Protein AF-A0A961NEN8-F1 (afdb_monomer_lite)

Radius of gyration: 14.0 Å; chains: 1; bounding box: 34×33×30 Å

Secondary structure (DSSP, 8-state):
-PPPPPGGG-TTSPPPPTT----HHHHHHHHHHHHHHH-GGG--HHHHHHHHTS-HHHHTTT-SSHHHHHHHHHHHHHHHHHHHHHTT-

Sequence (89 aa):
PRPPLLHRDDPAREPLGGNVKVTREDWLAVALDALVSDGVEQVKVLALAERLDVSRSSFYWYFKSRQDLLDALLRHWQTTNTAAIIAQS

Structure (mmCIF, N/CA/C/O backbone):
data_AF-A0A961NEN8-F1
#
_entry.id   AF-A0A961NEN8-F1
#
loop_
_atom_site.group_PDB
_atom_site.id
_atom_site.type_symbol
_atom_site.label_atom_id
_atom_site.label_alt_id
_atom_site.label_comp_id
_atom_site.label_asym_id
_atom_site.label_entity_id
_atom_site.label_seq_id
_atom_site.pdbx_PDB_ins_code
_atom_site.Cartn_x
_atom_site.Cartn_y
_atom_site.Cartn_z
_atom_site.occupancy
_atom_site.B_iso_or_equiv
_atom_site.auth_seq_id
_atom_site.auth_comp_id
_atom_site.auth_asym_id
_atom_site.auth_atom_id
_atom_site.pdbx_PDB_model_num
ATOM 1 N N . PRO A 1 1 ? -14.624 -8.972 -1.944 1.00 60.31 1 PRO A N 1
ATOM 2 C CA . PRO A 1 1 ? -14.012 -7.727 -2.477 1.00 60.31 1 PRO A CA 1
ATOM 3 C C . PRO A 1 1 ? -13.438 -7.955 -3.882 1.00 60.31 1 PRO A C 1
ATOM 5 O O . PRO A 1 1 ? -12.794 -8.972 -4.122 1.00 60.31 1 PRO A O 1
ATOM 8 N N . ARG A 1 2 ? -13.738 -7.059 -4.831 1.00 65.56 2 ARG A N 1
ATOM 9 C CA . ARG A 1 2 ? -13.094 -7.063 -6.153 1.00 65.56 2 ARG A CA 1
ATOM 10 C C . ARG A 1 2 ? -11.684 -6.482 -5.970 1.00 65.56 2 ARG A C 1
ATOM 12 O O . ARG A 1 2 ? -11.604 -5.418 -5.362 1.00 65.56 2 ARG A O 1
ATOM 19 N N . PRO A 1 3 ? -10.615 -7.121 -6.481 1.00 72.00 3 PRO A N 1
ATOM 20 C CA . PRO A 1 3 ? -9.278 -6.542 -6.407 1.00 72.00 3 PRO A CA 1
ATOM 21 C C . PRO A 1 3 ? -9.267 -5.147 -7.054 1.00 72.00 3 PRO A C 1
ATOM 23 O O . PRO A 1 3 ? -10.006 -4.921 -8.020 1.00 72.00 3 PRO A O 1
ATOM 26 N N . PRO A 1 4 ? -8.479 -4.200 -6.520 1.00 81.94 4 PRO A N 1
ATOM 27 C CA . PRO A 1 4 ? -8.430 -2.846 -7.055 1.00 81.94 4 PRO A CA 1
ATOM 28 C C . PRO A 1 4 ? -7.942 -2.855 -8.506 1.00 81.94 4 PRO A C 1
ATOM 30 O O . PRO A 1 4 ? -7.074 -3.650 -8.869 1.00 81.94 4 PRO A O 1
ATOM 33 N N . LEU A 1 5 ? -8.498 -1.960 -9.327 1.00 84.56 5 LEU A N 1
ATOM 34 C CA . LEU A 1 5 ? -8.018 -1.746 -10.689 1.00 84.56 5 LEU A CA 1
ATOM 35 C C . LEU A 1 5 ? -6.627 -1.104 -10.618 1.00 84.56 5 LEU A C 1
ATOM 37 O O . LEU A 1 5 ? -6.486 -0.002 -10.083 1.00 84.56 5 LEU A O 1
ATOM 41 N N . LEU A 1 6 ? -5.615 -1.810 -11.118 1.00 89.50 6 LEU A N 1
ATOM 42 C CA . LEU A 1 6 ? -4.239 -1.319 -11.139 1.00 89.50 6 LEU A CA 1
ATOM 43 C C . LEU A 1 6 ? -4.060 -0.289 -12.257 1.00 89.50 6 LEU A C 1
ATOM 45 O O . LEU A 1 6 ? -4.727 -0.366 -13.286 1.00 89.50 6 LEU A O 1
ATOM 49 N N . HIS A 1 7 ? -3.104 0.629 -12.108 1.00 91.81 7 HIS A N 1
ATOM 50 C CA . HIS A 1 7 ? -2.766 1.622 -13.134 1.00 91.81 7 HIS A CA 1
ATOM 51 C C . HIS A 1 7 ? -2.490 0.998 -14.503 1.00 91.81 7 HIS A C 1
ATOM 53 O O . HIS A 1 7 ? -2.929 1.534 -15.513 1.00 91.81 7 HIS A O 1
ATOM 59 N N . ARG A 1 8 ? -1.772 -0.130 -14.537 1.00 85.44 8 ARG A N 1
ATOM 60 C CA . ARG A 1 8 ? -1.441 -0.832 -15.787 1.00 85.44 8 ARG A CA 1
ATOM 61 C C . ARG A 1 8 ? -2.655 -1.450 -16.492 1.00 85.44 8 ARG A C 1
ATOM 63 O O . ARG A 1 8 ? -2.567 -1.733 -17.681 1.00 85.44 8 ARG A O 1
ATOM 70 N N . ASP A 1 9 ? -3.745 -1.665 -15.758 1.00 87.19 9 ASP A N 1
ATOM 71 C CA . ASP A 1 9 ? -4.968 -2.308 -16.246 1.00 87.19 9 ASP A CA 1
ATOM 72 C C . ASP A 1 9 ? -6.087 -1.281 -16.523 1.00 87.19 9 ASP A C 1
ATOM 74 O O . ASP A 1 9 ? -7.158 -1.645 -17.011 1.00 87.19 9 ASP A O 1
ATOM 78 N N . ASP A 1 10 ? -5.859 0.001 -16.216 1.00 88.12 10 ASP A N 1
ATOM 79 C CA . ASP A 1 10 ? -6.829 1.084 -16.377 1.00 88.12 10 ASP A CA 1
ATOM 80 C C . ASP A 1 10 ? -6.622 1.820 -17.718 1.00 88.12 10 ASP A C 1
ATOM 82 O O . ASP A 1 10 ? -5.642 2.554 -17.872 1.00 88.12 10 ASP A O 1
ATOM 86 N N . PRO A 1 11 ? -7.549 1.691 -18.689 1.00 84.44 11 PRO A N 1
ATOM 87 C CA . PRO A 1 11 ? -7.418 2.322 -20.001 1.00 84.44 11 PRO A CA 1
ATOM 88 C C . PRO A 1 11 ? -7.545 3.853 -19.963 1.00 84.44 11 PRO A C 1
ATOM 90 O O . PRO A 1 11 ? -7.254 4.504 -20.965 1.00 84.44 11 PRO A O 1
ATOM 93 N N . ALA A 1 12 ? -7.999 4.436 -18.847 1.00 87.88 12 ALA A N 1
ATOM 94 C CA . ALA A 1 12 ? -8.097 5.883 -18.669 1.00 87.88 12 ALA A CA 1
ATOM 95 C C . ALA A 1 12 ? -6.807 6.514 -18.113 1.00 87.88 12 ALA A C 1
ATOM 97 O O . ALA A 1 12 ? -6.702 7.741 -18.064 1.00 87.88 12 ALA A O 1
ATOM 98 N N . ARG A 1 13 ? -5.834 5.707 -17.668 1.00 86.62 1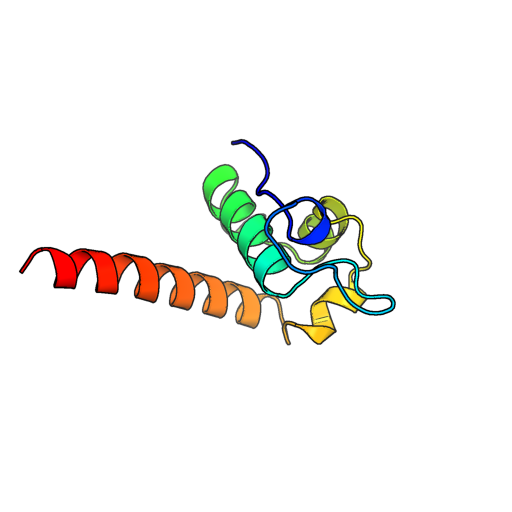3 ARG A N 1
ATOM 99 C CA . ARG A 1 13 ? -4.554 6.177 -17.118 1.00 86.62 13 ARG A CA 1
ATOM 100 C C . ARG A 1 13 ? -3.495 6.248 -18.218 1.00 86.62 13 ARG A C 1
ATOM 102 O O . ARG A 1 13 ? -3.512 5.476 -19.174 1.00 86.62 13 ARG A O 1
ATOM 109 N N . GLU A 1 14 ? -2.537 7.161 -18.061 1.00 86.56 14 GLU A N 1
ATOM 110 C CA . GLU A 1 14 ? -1.368 7.196 -18.942 1.00 86.56 14 GLU A CA 1
ATOM 111 C C . GLU A 1 14 ? -0.545 5.901 -18.808 1.00 86.56 14 GLU A C 1
ATOM 113 O O . GLU A 1 14 ? -0.372 5.402 -17.687 1.00 86.56 14 GLU A O 1
ATOM 118 N N . PRO A 1 15 ? -0.007 5.360 -19.920 1.00 85.31 15 PRO A N 1
ATOM 119 C CA . PRO A 1 15 ? 0.856 4.189 -19.874 1.00 85.31 15 PRO A CA 1
ATOM 120 C C . PRO A 1 15 ? 2.063 4.417 -18.965 1.00 85.31 15 PRO A C 1
ATOM 122 O O . PRO A 1 15 ? 2.707 5.467 -19.004 1.00 85.31 15 PRO A O 1
ATOM 125 N N . LEU A 1 16 ? 2.412 3.401 -18.176 1.00 87.44 16 LEU A N 1
ATOM 126 C CA . LEU A 1 16 ? 3.618 3.445 -17.357 1.00 87.44 16 LEU A CA 1
ATOM 127 C C . LEU A 1 16 ? 4.859 3.507 -18.259 1.00 87.44 16 LEU A C 1
ATOM 129 O O . LEU A 1 16 ? 4.999 2.739 -19.211 1.00 87.44 16 LEU A O 1
ATOM 133 N N . GLY A 1 17 ? 5.770 4.431 -17.957 1.00 84.75 17 GLY A N 1
ATOM 134 C CA . GLY A 1 17 ? 7.019 4.586 -18.698 1.00 84.75 17 GLY A CA 1
ATOM 135 C C . GLY A 1 17 ? 8.085 3.556 -18.305 1.00 84.75 17 GLY A C 1
ATOM 136 O O . GLY A 1 17 ? 8.241 3.203 -17.134 1.00 84.75 17 GLY A O 1
ATOM 137 N N . GLY A 1 18 ? 8.891 3.127 -19.280 1.00 84.12 18 GLY A N 1
ATOM 138 C CA . GLY A 1 18 ? 10.068 2.282 -19.049 1.00 84.12 18 GLY A CA 1
ATOM 139 C C . GLY A 1 18 ? 9.735 0.897 -18.478 1.00 84.12 18 GLY A C 1
ATOM 140 O O . GLY A 1 18 ? 8.797 0.244 -18.915 1.00 84.12 18 GLY A O 1
ATOM 141 N N . ASN A 1 19 ? 10.526 0.433 -17.503 1.00 83.75 19 ASN A N 1
ATOM 142 C CA . ASN A 1 19 ? 10.357 -0.876 -16.848 1.00 83.75 19 ASN A CA 1
ATOM 143 C C . ASN A 1 19 ? 9.450 -0.827 -15.597 1.00 83.75 19 ASN A C 1
ATOM 145 O O . ASN A 1 19 ? 9.485 -1.739 -14.766 1.00 83.75 19 ASN A O 1
ATOM 149 N N . VAL A 1 20 ? 8.673 0.245 -15.413 1.00 87.19 20 VAL A N 1
ATOM 150 C CA . VAL A 1 20 ? 7.778 0.403 -14.258 1.00 87.19 20 VAL A CA 1
ATOM 151 C C . VAL A 1 20 ? 6.511 -0.423 -14.480 1.00 87.19 20 VAL A C 1
ATOM 153 O O . VAL A 1 20 ? 5.798 -0.223 -15.456 1.00 87.19 20 VAL A O 1
ATOM 156 N N . LYS A 1 21 ? 6.226 -1.360 -13.568 1.00 89.88 21 LYS A N 1
ATOM 157 C CA . LYS A 1 21 ? 5.060 -2.260 -13.661 1.00 89.88 21 LYS A CA 1
ATOM 158 C C . LYS A 1 21 ? 3.873 -1.856 -12.786 1.00 89.88 21 LYS A C 1
ATOM 160 O O . LYS A 1 21 ? 2.770 -2.325 -13.041 1.00 89.88 21 LYS A O 1
ATOM 165 N N . VAL A 1 22 ? 4.114 -1.070 -11.739 1.00 94.56 22 VAL A N 1
ATOM 166 C CA . VAL A 1 22 ? 3.123 -0.640 -10.740 1.00 94.56 22 VAL A CA 1
ATOM 167 C C . VAL A 1 22 ? 3.486 0.750 -10.229 1.00 94.56 22 VAL A C 1
ATOM 169 O O . VAL A 1 22 ? 4.644 1.156 -10.328 1.00 94.56 22 VAL A O 1
ATOM 172 N N . THR A 1 23 ? 2.527 1.474 -9.667 1.00 95.31 23 THR A N 1
ATOM 173 C CA . THR A 1 23 ? 2.738 2.794 -9.055 1.00 95.31 23 THR A CA 1
ATOM 174 C C . THR A 1 23 ? 2.676 2.740 -7.532 1.00 95.31 23 THR A C 1
ATOM 176 O O . THR A 1 23 ? 2.356 1.716 -6.925 1.00 95.31 23 THR A O 1
ATOM 179 N N . ARG A 1 24 ? 2.959 3.875 -6.883 1.00 95.44 24 ARG A N 1
ATOM 180 C CA . ARG A 1 24 ? 2.767 4.028 -5.437 1.00 95.44 24 ARG A CA 1
ATOM 181 C C . ARG A 1 24 ? 1.297 3.851 -5.043 1.00 95.44 24 ARG A C 1
ATOM 183 O O . ARG A 1 24 ? 1.004 3.299 -3.985 1.00 95.44 24 ARG A O 1
ATOM 190 N N . GLU A 1 25 ? 0.389 4.321 -5.887 1.00 94.31 25 GLU A N 1
ATOM 191 C CA . GLU A 1 25 ? -1.056 4.233 -5.711 1.00 94.31 25 GLU A CA 1
ATOM 192 C C . GLU A 1 25 ? -1.541 2.784 -5.812 1.00 94.31 25 GLU A C 1
ATOM 194 O O . GLU A 1 25 ? -2.387 2.390 -5.014 1.00 94.31 25 GLU A O 1
ATOM 199 N N . ASP A 1 26 ? -0.961 1.967 -6.698 1.00 96.12 26 ASP A N 1
ATOM 200 C CA . ASP A 1 26 ? -1.268 0.530 -6.780 1.00 96.12 26 ASP A CA 1
ATOM 201 C C . ASP A 1 26 ? -0.933 -0.191 -5.467 1.00 96.12 26 ASP A C 1
ATOM 203 O O . ASP A 1 26 ? -1.742 -0.955 -4.935 1.00 96.12 26 ASP A O 1
ATOM 207 N N . TRP A 1 27 ? 0.238 0.105 -4.893 1.00 97.12 27 TRP A N 1
ATOM 208 C CA . TRP A 1 27 ? 0.627 -0.411 -3.579 1.00 97.12 27 TRP A CA 1
ATOM 209 C C . TRP A 1 27 ? -0.344 0.019 -2.475 1.00 97.12 27 TRP A C 1
ATOM 211 O O . TRP A 1 27 ? -0.695 -0.804 -1.629 1.00 97.12 27 TRP A O 1
ATOM 221 N N . LEU A 1 28 ? -0.806 1.275 -2.482 1.00 95.81 28 LEU A N 1
ATOM 222 C CA . LEU A 1 28 ? -1.806 1.754 -1.521 1.00 95.81 28 LEU A CA 1
ATOM 223 C C . LEU A 1 28 ? -3.157 1.070 -1.709 1.00 95.81 28 LEU A C 1
ATOM 225 O O . LEU A 1 28 ? -3.771 0.676 -0.721 1.00 95.81 28 LEU A O 1
ATOM 229 N N . ALA A 1 29 ? -3.610 0.904 -2.949 1.00 94.19 29 ALA A N 1
ATOM 230 C CA . ALA A 1 29 ? -4.902 0.310 -3.251 1.00 94.19 29 ALA A CA 1
ATOM 231 C C . ALA A 1 29 ? -4.963 -1.157 -2.805 1.00 94.19 29 ALA A C 1
ATOM 233 O O . ALA A 1 29 ? -5.915 -1.562 -2.138 1.00 94.19 29 ALA A O 1
ATOM 234 N N . VAL A 1 30 ? -3.925 -1.948 -3.102 1.00 95.56 30 VAL A N 1
ATOM 235 C CA . VAL A 1 30 ? -3.854 -3.356 -2.676 1.00 95.56 30 VAL A CA 1
ATOM 236 C C . VAL A 1 30 ? -3.684 -3.470 -1.159 1.00 95.56 30 VAL A C 1
ATOM 238 O O . VAL A 1 30 ? -4.276 -4.354 -0.541 1.00 95.56 30 VAL A O 1
ATOM 241 N N . ALA A 1 31 ? -2.927 -2.564 -0.533 1.00 95.75 31 ALA A N 1
ATOM 242 C CA . ALA A 1 31 ? -2.785 -2.529 0.921 1.00 95.75 31 ALA A CA 1
ATOM 243 C 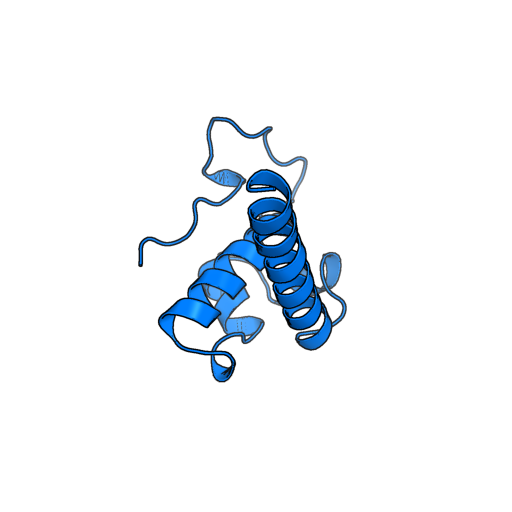C . ALA A 1 31 ? -4.097 -2.163 1.633 1.00 95.75 31 ALA A C 1
ATOM 245 O O . ALA A 1 31 ? -4.413 -2.756 2.663 1.00 95.75 31 ALA A O 1
ATOM 246 N N . LEU A 1 32 ? -4.870 -1.227 1.075 1.00 93.81 32 LEU A N 1
ATOM 247 C CA . LEU A 1 32 ? -6.190 -0.857 1.580 1.00 93.81 32 LEU A CA 1
ATOM 248 C C . LEU A 1 32 ? -7.179 -2.017 1.443 1.00 93.81 32 LEU A C 1
ATOM 250 O O . LEU A 1 32 ? -7.895 -2.322 2.392 1.00 93.81 32 LEU A O 1
ATOM 254 N N . ASP A 1 33 ? -7.188 -2.693 0.293 1.00 93.31 33 ASP A N 1
ATOM 255 C CA . ASP A 1 33 ? -8.036 -3.865 0.075 1.00 93.31 33 ASP A CA 1
ATOM 256 C C . ASP A 1 33 ? -7.698 -5.007 1.049 1.00 93.31 33 ASP A C 1
ATOM 258 O O . ASP A 1 33 ? -8.603 -5.579 1.657 1.00 93.31 33 ASP A O 1
ATOM 262 N N . ALA A 1 34 ? -6.407 -5.287 1.274 1.00 93.94 34 ALA A N 1
ATOM 263 C CA . ALA A 1 34 ? -5.962 -6.254 2.281 1.00 93.94 34 ALA A CA 1
ATOM 264 C C . ALA A 1 34 ? -6.386 -5.846 3.702 1.00 93.94 34 ALA A C 1
ATOM 266 O O . ALA A 1 34 ? -6.871 -6.674 4.469 1.00 93.94 34 ALA A O 1
ATOM 267 N N . LEU A 1 35 ? -6.240 -4.562 4.050 1.00 92.50 35 LEU A N 1
ATOM 268 C CA . LEU A 1 35 ? -6.625 -4.040 5.361 1.00 92.50 35 LEU A CA 1
ATOM 269 C C . LEU A 1 35 ? -8.127 -4.211 5.627 1.00 92.50 35 LEU A C 1
ATOM 271 O O . LEU A 1 35 ? -8.501 -4.636 6.717 1.00 92.50 35 LEU A O 1
ATOM 275 N N . VAL A 1 36 ? -8.974 -3.881 4.647 1.00 90.88 36 VAL A N 1
ATOM 276 C CA . VAL A 1 36 ? -10.438 -3.973 4.773 1.00 90.88 36 VAL A CA 1
ATOM 277 C C . VAL A 1 36 ? -10.913 -5.425 4.788 1.00 90.88 36 VAL A C 1
ATOM 279 O O . VAL A 1 36 ? -11.865 -5.743 5.496 1.00 90.88 36 VAL A O 1
ATOM 282 N N . SER A 1 37 ? -10.265 -6.298 4.017 1.00 90.75 37 SER A N 1
ATOM 283 C CA . SER A 1 37 ? -10.700 -7.690 3.861 1.00 90.75 37 SER A CA 1
ATOM 284 C C . SER A 1 37 ? -10.222 -8.584 5.000 1.00 90.75 37 SER A C 1
ATOM 286 O O . SER A 1 37 ? -11.003 -9.378 5.517 1.00 90.75 37 SER A O 1
ATOM 288 N N . ASP A 1 38 ? -8.960 -8.434 5.409 1.00 90.56 38 ASP A N 1
ATOM 289 C CA . ASP A 1 38 ? -8.278 -9.417 6.255 1.00 90.56 38 ASP A CA 1
ATOM 290 C C . ASP A 1 38 ? -7.592 -8.803 7.492 1.00 90.56 38 ASP A C 1
ATOM 292 O O . ASP A 1 38 ? -7.024 -9.518 8.322 1.00 90.56 38 ASP A O 1
ATOM 296 N N . GLY A 1 39 ? -7.643 -7.476 7.642 1.00 89.94 39 GLY A N 1
ATOM 297 C CA . GLY A 1 39 ? -7.069 -6.749 8.772 1.00 89.94 39 GLY A CA 1
ATOM 298 C C . GLY A 1 39 ? -5.581 -6.398 8.629 1.00 89.94 39 GLY A C 1
ATOM 299 O O . GLY A 1 39 ? -4.871 -6.815 7.712 1.00 89.94 39 GLY A O 1
ATOM 300 N N . VAL A 1 40 ? -5.082 -5.593 9.575 1.00 90.62 40 VAL A N 1
ATOM 301 C CA . VAL A 1 40 ? -3.745 -4.964 9.512 1.00 90.62 40 VAL A CA 1
ATOM 302 C C . VAL A 1 40 ? -2.589 -5.965 9.458 1.00 90.62 40 VAL A C 1
ATOM 304 O O . VAL A 1 40 ? -1.562 -5.702 8.822 1.00 90.62 40 VAL A O 1
ATOM 307 N N . GLU A 1 41 ? -2.758 -7.135 10.074 1.00 90.50 41 GLU A N 1
ATOM 308 C CA . GLU A 1 41 ? -1.741 -8.186 10.103 1.00 90.50 41 GLU A CA 1
ATOM 309 C C . GLU A 1 41 ? -1.437 -8.751 8.716 1.00 90.50 41 GLU A C 1
ATOM 311 O O . GLU A 1 41 ? -0.324 -9.221 8.488 1.00 90.50 41 GLU A O 1
ATOM 316 N N . GLN A 1 42 ? -2.365 -8.631 7.763 1.00 89.75 42 GLN A N 1
ATOM 317 C CA . GLN A 1 42 ? -2.177 -9.110 6.394 1.00 89.75 42 GLN A CA 1
ATOM 318 C C . GLN A 1 42 ? -1.594 -8.064 5.443 1.00 89.75 42 GLN A C 1
ATOM 320 O O . GLN A 1 42 ? -1.239 -8.386 4.309 1.00 89.75 42 GLN A O 1
ATOM 325 N N . VAL A 1 43 ? -1.361 -6.838 5.919 1.00 94.25 43 VAL A N 1
ATOM 326 C CA . VAL A 1 43 ? -0.635 -5.798 5.176 1.00 94.25 43 VAL A CA 1
ATOM 327 C C . VAL A 1 43 ? 0.874 -6.080 5.241 1.00 94.25 43 VAL A C 1
ATOM 329 O O . VAL A 1 43 ? 1.654 -5.347 5.854 1.00 94.25 43 VAL A O 1
ATOM 332 N N . LYS A 1 44 ? 1.297 -7.205 4.654 1.00 96.38 44 LYS A N 1
ATOM 333 C CA . LYS A 1 44 ? 2.690 -7.668 4.590 1.00 96.38 44 LYS A CA 1
ATOM 334 C C . LYS A 1 44 ? 3.275 -7.364 3.218 1.00 96.38 44 LYS A C 1
ATOM 336 O O . LYS A 1 44 ? 2.694 -7.731 2.205 1.00 96.38 44 LYS A O 1
ATOM 341 N N . VAL A 1 45 ? 4.476 -6.784 3.185 1.00 97.50 45 VAL A N 1
ATOM 342 C CA . VAL A 1 45 ? 5.129 -6.364 1.929 1.00 97.50 45 VAL A CA 1
ATOM 343 C C . VAL A 1 45 ? 5.223 -7.502 0.908 1.00 97.50 45 VAL A C 1
ATOM 345 O O . VAL A 1 45 ? 4.936 -7.281 -0.260 1.00 97.50 45 VAL A O 1
ATOM 348 N N . LEU A 1 46 ? 5.594 -8.716 1.335 1.00 96.88 46 LEU A N 1
ATOM 349 C CA . LEU A 1 46 ? 5.716 -9.860 0.424 1.00 96.88 46 LEU A CA 1
ATOM 350 C C . LEU A 1 46 ? 4.365 -10.263 -0.185 1.00 96.88 46 LEU A C 1
ATOM 352 O O . LEU A 1 46 ? 4.274 -10.385 -1.398 1.00 96.88 46 LEU A O 1
ATOM 356 N N . ALA A 1 47 ? 3.320 -10.379 0.636 1.00 95.56 47 ALA A N 1
ATOM 357 C CA . ALA A 1 47 ? 1.982 -10.734 0.165 1.00 95.56 47 ALA A CA 1
ATOM 358 C C . ALA A 1 47 ? 1.429 -9.687 -0.817 1.00 95.56 47 ALA A C 1
ATOM 360 O O . ALA A 1 47 ? 0.838 -10.025 -1.837 1.00 95.56 47 ALA A O 1
ATOM 361 N N . LEU A 1 48 ? 1.661 -8.400 -0.546 1.00 96.50 48 LEU A N 1
ATOM 362 C CA . LEU A 1 48 ? 1.275 -7.322 -1.457 1.00 96.50 48 LEU A CA 1
ATOM 363 C C . LEU A 1 48 ? 2.062 -7.377 -2.779 1.00 96.50 48 LEU A C 1
ATOM 365 O O . LEU A 1 48 ? 1.480 -7.164 -3.839 1.00 96.50 48 LEU A O 1
ATOM 369 N N . ALA A 1 49 ? 3.358 -7.700 -2.726 1.00 96.88 49 ALA A N 1
ATOM 370 C CA . ALA A 1 49 ? 4.197 -7.858 -3.914 1.00 96.88 49 ALA A CA 1
ATOM 371 C C . ALA A 1 49 ? 3.704 -9.003 -4.814 1.00 96.88 49 ALA A C 1
ATOM 373 O O . ALA A 1 49 ? 3.600 -8.829 -6.026 1.00 96.88 49 ALA A O 1
ATOM 374 N N . GLU A 1 50 ? 3.344 -10.141 -4.210 1.00 95.62 50 GLU A N 1
ATOM 375 C CA . GLU A 1 50 ? 2.759 -11.296 -4.903 1.00 95.62 50 GLU A CA 1
ATOM 376 C C . GLU A 1 50 ? 1.432 -10.932 -5.573 1.00 95.62 50 GLU A C 1
ATOM 378 O O . GLU A 1 50 ? 1.230 -11.230 -6.747 1.00 95.62 50 GLU A O 1
ATOM 383 N N . ARG A 1 51 ? 0.553 -10.206 -4.869 1.00 94.25 51 ARG A N 1
ATOM 384 C CA . ARG A 1 51 ? -0.721 -9.722 -5.429 1.00 94.25 51 ARG A CA 1
ATOM 385 C C . ARG A 1 51 ? -0.540 -8.768 -6.615 1.00 94.25 51 ARG A C 1
ATOM 387 O O . ARG A 1 51 ? -1.411 -8.706 -7.477 1.00 94.25 51 ARG A O 1
ATOM 394 N N . LEU A 1 52 ? 0.558 -8.017 -6.645 1.00 95.50 52 LEU A N 1
ATOM 395 C CA . LEU A 1 52 ? 0.893 -7.057 -7.701 1.00 95.50 52 LEU A CA 1
ATOM 396 C C . LEU A 1 52 ? 1.719 -7.666 -8.850 1.00 95.50 52 LEU A C 1
ATOM 398 O O . LEU A 1 52 ? 1.924 -7.004 -9.873 1.00 95.50 52 LEU A O 1
ATOM 402 N N . ASP A 1 53 ? 2.177 -8.912 -8.708 1.00 95.25 53 ASP A N 1
ATOM 403 C CA . ASP A 1 53 ? 3.126 -9.567 -9.616 1.00 95.25 53 ASP A CA 1
ATOM 404 C C . ASP A 1 53 ? 4.429 -8.756 -9.806 1.00 95.25 53 ASP A C 1
ATOM 406 O O . ASP A 1 53 ? 4.898 -8.478 -10.915 1.00 95.25 53 ASP A O 1
ATOM 410 N N . VAL A 1 54 ? 5.012 -8.304 -8.690 1.00 95.88 54 VAL A N 1
ATOM 411 C CA . VAL A 1 54 ? 6.297 -7.586 -8.664 1.00 95.88 54 VAL A CA 1
ATOM 412 C C . VAL A 1 54 ? 7.213 -8.121 -7.569 1.00 95.88 54 VAL A C 1
ATOM 414 O O . VAL A 1 54 ? 6.789 -8.784 -6.626 1.00 95.88 54 VAL A O 1
ATOM 417 N N . SER A 1 55 ? 8.509 -7.823 -7.667 1.00 96.69 55 SER A N 1
ATOM 418 C CA . SER A 1 55 ? 9.452 -8.211 -6.619 1.00 96.69 55 SER A CA 1
ATOM 419 C C . SER A 1 55 ? 9.249 -7.379 -5.353 1.00 96.69 55 SER A C 1
ATOM 421 O O . SER A 1 55 ? 8.942 -6.186 -5.409 1.00 96.69 55 SER A O 1
ATOM 423 N N . ARG A 1 56 ? 9.543 -7.972 -4.191 1.00 97.00 56 ARG A N 1
ATOM 424 C CA . ARG A 1 56 ? 9.606 -7.237 -2.918 1.00 97.00 56 ARG A CA 1
ATOM 425 C C . ARG A 1 56 ? 10.543 -6.028 -2.995 1.00 97.00 56 ARG A C 1
ATOM 427 O O . ARG A 1 56 ? 10.262 -5.010 -2.377 1.00 97.00 56 ARG A O 1
ATOM 434 N N . SER A 1 57 ? 11.641 -6.118 -3.745 1.00 96.56 57 SER A N 1
ATOM 435 C CA . SER A 1 57 ? 12.579 -5.002 -3.910 1.00 96.56 57 SER A CA 1
ATOM 436 C C . SER A 1 57 ? 11.926 -3.779 -4.560 1.00 96.56 57 SER A C 1
ATOM 438 O O . SER A 1 57 ? 12.299 -2.660 -4.227 1.00 96.56 57 SER A O 1
ATOM 440 N N . SER A 1 58 ? 10.920 -3.973 -5.428 1.00 96.12 58 SER A N 1
ATOM 441 C CA . SER A 1 58 ? 10.192 -2.873 -6.071 1.00 96.12 58 SER A CA 1
ATOM 442 C C . SER A 1 58 ? 9.473 -1.970 -5.060 1.00 96.12 58 SER A C 1
ATOM 444 O O . SER A 1 58 ? 9.405 -0.761 -5.261 1.00 96.12 58 SER A O 1
ATOM 446 N N . PHE A 1 59 ? 9.016 -2.532 -3.937 1.00 98.06 59 PHE A N 1
ATOM 447 C CA . PHE A 1 59 ? 8.361 -1.791 -2.857 1.00 98.06 59 PHE A CA 1
ATOM 448 C C . PHE A 1 59 ? 9.205 -0.621 -2.340 1.00 98.06 59 PHE A C 1
ATOM 450 O O . PHE A 1 59 ? 8.686 0.469 -2.101 1.00 98.06 59 PHE A O 1
ATOM 457 N N . TYR A 1 60 ? 10.515 -0.838 -2.192 1.00 96.62 60 TYR A N 1
ATOM 458 C CA . TYR A 1 60 ? 11.412 0.124 -1.554 1.00 96.62 60 TYR A CA 1
ATOM 459 C C . TYR A 1 60 ? 11.695 1.370 -2.402 1.00 96.62 60 TYR A C 1
ATOM 461 O O . TYR A 1 60 ? 12.236 2.343 -1.883 1.00 96.62 60 TYR A O 1
ATOM 469 N N . TRP A 1 61 ? 11.276 1.388 -3.672 1.00 95.75 61 TRP A N 1
ATOM 470 C CA . TRP A 1 61 ? 11.249 2.615 -4.472 1.00 95.75 61 TRP A CA 1
ATOM 471 C C . TRP A 1 61 ? 10.138 3.580 -4.041 1.00 95.75 61 TRP A C 1
ATOM 473 O O . TRP A 1 61 ? 10.264 4.782 -4.259 1.00 95.75 61 TRP A O 1
ATOM 483 N N . TYR A 1 62 ? 9.065 3.071 -3.426 1.00 97.00 62 TYR A N 1
ATOM 484 C CA . TYR A 1 62 ? 7.865 3.844 -3.088 1.00 97.00 62 TYR A CA 1
ATOM 485 C C . TYR A 1 62 ? 7.697 4.085 -1.587 1.00 97.00 62 TYR A C 1
ATOM 487 O O . TYR A 1 62 ? 7.166 5.124 -1.193 1.00 97.00 62 TYR A O 1
ATOM 495 N N . PHE A 1 63 ? 8.132 3.132 -0.760 1.00 97.88 63 PHE A N 1
ATOM 496 C CA . PHE A 1 63 ? 7.981 3.176 0.692 1.00 97.88 63 PHE A CA 1
ATOM 497 C C . PHE A 1 63 ? 9.255 2.729 1.391 1.00 97.88 63 PHE A C 1
ATOM 499 O O . PHE A 1 63 ? 9.879 1.734 1.026 1.00 97.88 63 PHE A O 1
ATOM 506 N N . LYS A 1 64 ? 9.613 3.421 2.471 1.00 97.56 64 LYS A N 1
ATOM 507 C CA . LYS A 1 64 ? 10.819 3.085 3.245 1.00 97.56 64 LYS A CA 1
ATOM 508 C C . LYS A 1 64 ? 10.630 1.835 4.106 1.00 97.56 64 LYS A C 1
ATOM 510 O O . LYS A 1 64 ? 11.598 1.153 4.439 1.00 97.56 64 LYS A O 1
ATOM 515 N N . SER A 1 65 ? 9.393 1.535 4.501 1.00 98.00 65 SER A N 1
ATOM 516 C CA . SER A 1 65 ? 9.053 0.411 5.377 1.00 98.00 65 SER A CA 1
ATOM 517 C C . SER A 1 65 ? 7.560 0.064 5.305 1.00 98.00 65 SER A C 1
ATOM 519 O O . SER A 1 65 ? 6.765 0.810 4.737 1.00 98.00 65 SER A O 1
ATOM 521 N N . ARG A 1 66 ? 7.154 -1.051 5.935 1.00 97.12 66 ARG A N 1
ATOM 522 C CA . ARG A 1 66 ? 5.727 -1.366 6.159 1.00 97.12 66 ARG A CA 1
ATOM 523 C C . ARG A 1 66 ? 5.029 -0.251 6.945 1.00 97.12 66 ARG A C 1
ATOM 525 O O . ARG A 1 66 ? 3.889 0.065 6.637 1.00 97.12 66 ARG A O 1
ATOM 532 N N . GLN A 1 67 ? 5.707 0.350 7.926 1.00 97.88 67 GLN A N 1
ATOM 533 C CA . GLN A 1 67 ? 5.134 1.446 8.708 1.00 97.88 67 GLN A CA 1
ATOM 534 C C . GLN A 1 67 ? 4.855 2.671 7.830 1.00 97.88 67 GLN A C 1
ATOM 536 O O . GLN A 1 67 ? 3.780 3.240 7.925 1.00 97.88 67 GLN A O 1
ATOM 541 N N . ASP A 1 68 ? 5.758 3.013 6.907 1.00 98.31 68 ASP A N 1
ATOM 542 C CA . ASP A 1 68 ? 5.569 4.135 5.975 1.00 98.31 68 ASP A CA 1
ATOM 543 C C . ASP A 1 68 ? 4.346 3.935 5.053 1.00 98.31 68 ASP A C 1
ATOM 545 O O . ASP A 1 68 ? 3.601 4.877 4.769 1.00 98.31 68 ASP A O 1
ATOM 549 N N . LEU A 1 69 ? 4.083 2.686 4.649 1.00 97.75 69 LEU A N 1
ATOM 550 C CA . LEU A 1 69 ? 2.856 2.304 3.944 1.00 97.75 69 LEU A CA 1
ATOM 551 C C . LEU A 1 69 ? 1.609 2.451 4.834 1.00 97.75 69 LEU A C 1
ATOM 553 O O . LEU A 1 69 ? 0.609 3.012 4.388 1.00 97.75 69 LEU A O 1
ATOM 557 N N . LEU A 1 70 ? 1.654 1.970 6.080 1.00 96.62 70 LEU A N 1
ATOM 558 C CA . LEU A 1 70 ? 0.536 2.090 7.026 1.00 96.62 70 LEU A CA 1
ATOM 559 C C . LEU A 1 70 ? 0.218 3.557 7.346 1.00 96.62 70 LEU A C 1
ATOM 561 O O . LEU A 1 70 ? -0.945 3.955 7.340 1.00 96.62 70 LEU A O 1
ATOM 565 N N . ASP A 1 71 ? 1.242 4.385 7.531 1.00 96.75 71 ASP A N 1
ATOM 566 C CA . ASP A 1 71 ? 1.079 5.821 7.741 1.00 96.75 71 ASP A CA 1
ATOM 567 C C . ASP A 1 71 ? 0.482 6.492 6.495 1.00 96.75 71 ASP A C 1
ATOM 569 O O . ASP A 1 71 ? -0.322 7.419 6.598 1.00 96.75 71 ASP A O 1
ATOM 573 N N . ALA A 1 72 ? 0.847 6.031 5.294 1.00 96.06 72 ALA A N 1
ATOM 574 C CA . ALA A 1 72 ? 0.261 6.520 4.052 1.00 96.06 72 ALA A CA 1
ATOM 575 C C . ALA A 1 72 ? -1.214 6.119 3.896 1.00 96.06 72 ALA A C 1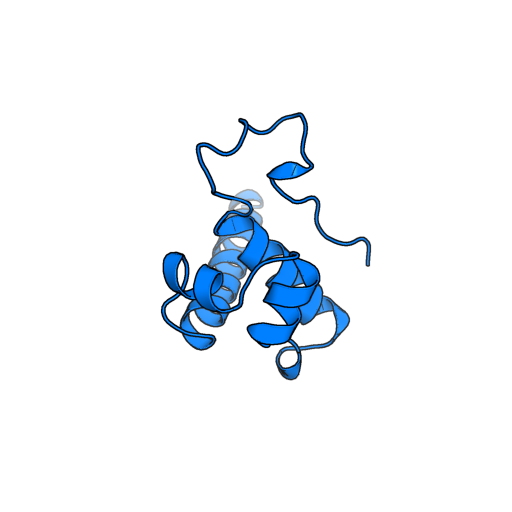
ATOM 577 O O . ALA A 1 72 ? -2.004 6.946 3.441 1.00 96.06 72 ALA A O 1
ATOM 578 N N . LEU A 1 73 ? -1.599 4.911 4.318 1.00 93.50 73 LEU A N 1
ATOM 579 C CA . LEU A 1 73 ? -3.002 4.490 4.397 1.00 93.50 73 LEU A CA 1
ATOM 580 C C . LEU A 1 73 ? -3.795 5.356 5.381 1.00 93.50 73 LEU A C 1
ATOM 582 O O . LEU A 1 73 ? -4.891 5.807 5.052 1.00 93.50 73 LEU A O 1
ATOM 586 N N . LEU A 1 74 ? -3.228 5.644 6.557 1.00 92.19 74 LEU A N 1
ATOM 587 C CA . LEU A 1 74 ? -3.862 6.513 7.547 1.00 92.19 74 LEU A CA 1
ATOM 588 C C . LEU A 1 74 ? -4.073 7.928 6.995 1.00 92.19 74 LEU A C 1
ATOM 590 O O . LEU A 1 74 ? -5.172 8.470 7.101 1.00 92.19 74 LEU A O 1
ATOM 594 N N . ARG A 1 75 ? -3.051 8.503 6.347 1.00 92.44 75 ARG A N 1
ATOM 595 C CA . ARG A 1 75 ? -3.159 9.804 5.667 1.00 92.44 75 ARG A CA 1
ATOM 596 C C . ARG A 1 75 ? -4.232 9.786 4.581 1.00 92.44 75 ARG A C 1
ATOM 598 O O . ARG A 1 75 ? -5.029 10.714 4.517 1.00 92.44 75 ARG A O 1
ATOM 605 N N . HIS A 1 76 ? -4.288 8.730 3.769 1.00 87.50 76 HIS A N 1
ATOM 606 C CA . HIS A 1 76 ? -5.309 8.577 2.733 1.00 87.50 76 HIS A CA 1
ATOM 607 C C . HIS A 1 76 ? -6.727 8.554 3.329 1.00 87.50 76 HIS A C 1
ATOM 609 O O . HIS A 1 76 ? -7.611 9.274 2.863 1.00 87.50 76 HIS A O 1
ATOM 615 N N . TRP A 1 77 ? -6.939 7.797 4.410 1.00 83.75 77 TRP A N 1
ATOM 616 C CA . TRP A 1 77 ? -8.213 7.777 5.131 1.00 83.75 77 TRP A CA 1
ATOM 617 C C . TRP A 1 77 ? -8.568 9.155 5.703 1.00 83.75 77 TRP A C 1
ATOM 619 O O . TRP A 1 77 ? -9.702 9.607 5.549 1.00 83.75 77 TRP A O 1
ATOM 629 N N . GLN A 1 78 ? -7.606 9.857 6.309 1.00 82.50 78 GLN A N 1
ATOM 630 C CA . GLN A 1 78 ? -7.817 11.209 6.828 1.00 82.50 78 GLN A CA 1
ATOM 631 C C . GLN A 1 78 ? -8.213 12.184 5.718 1.00 82.50 78 GLN A C 1
ATOM 633 O O . GLN A 1 78 ? -9.154 12.948 5.908 1.00 82.50 78 GLN A O 1
ATOM 638 N N . THR A 1 79 ? -7.561 12.144 4.554 1.00 78.06 79 THR A N 1
ATOM 639 C CA . THR A 1 79 ? -7.908 13.027 3.431 1.00 78.06 79 THR A CA 1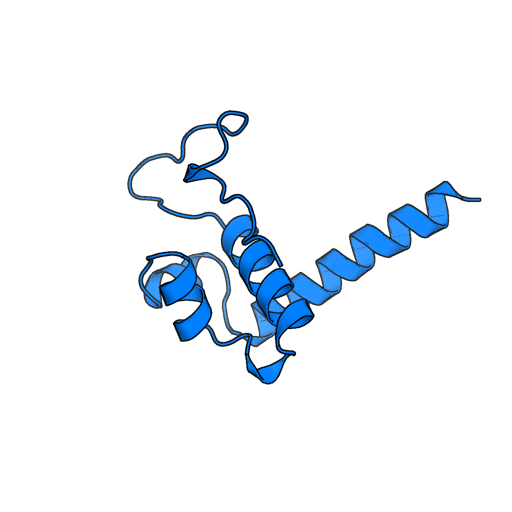
ATOM 640 C C . THR A 1 79 ? -9.294 12.735 2.868 1.00 78.06 79 THR A C 1
ATOM 642 O O . THR A 1 79 ? -10.056 13.669 2.634 1.00 78.06 79 THR A O 1
ATOM 645 N N . THR A 1 80 ? -9.662 11.460 2.719 1.00 73.25 80 THR A N 1
ATOM 646 C CA . THR A 1 80 ? -10.965 11.076 2.159 1.00 73.25 80 THR A CA 1
ATOM 647 C C . THR A 1 80 ? -12.114 11.373 3.129 1.00 73.25 80 THR A C 1
ATOM 649 O O . THR A 1 80 ? -13.160 11.848 2.698 1.00 73.25 80 THR A O 1
ATOM 652 N N . ASN A 1 81 ? -11.926 11.180 4.442 1.00 60.16 81 ASN A N 1
ATOM 653 C CA . ASN A 1 81 ? -12.975 11.453 5.434 1.00 60.16 81 ASN A CA 1
ATOM 654 C C . ASN A 1 81 ? -13.056 12.925 5.849 1.00 60.16 81 ASN A C 1
ATOM 656 O O . ASN A 1 81 ? -14.152 13.441 6.034 1.00 60.16 81 ASN A O 1
ATOM 660 N N . THR A 1 82 ? -11.929 13.633 5.958 1.00 55.66 82 THR A N 1
ATOM 661 C CA . THR A 1 82 ? -11.947 15.064 6.316 1.00 55.66 82 THR A CA 1
ATOM 662 C C . THR A 1 82 ? -12.521 15.905 5.175 1.00 55.66 82 THR A C 1
ATOM 664 O O . THR A 1 82 ? -13.303 16.818 5.430 1.00 55.66 82 THR A O 1
ATOM 667 N N . ALA A 1 83 ? -12.230 15.560 3.914 1.00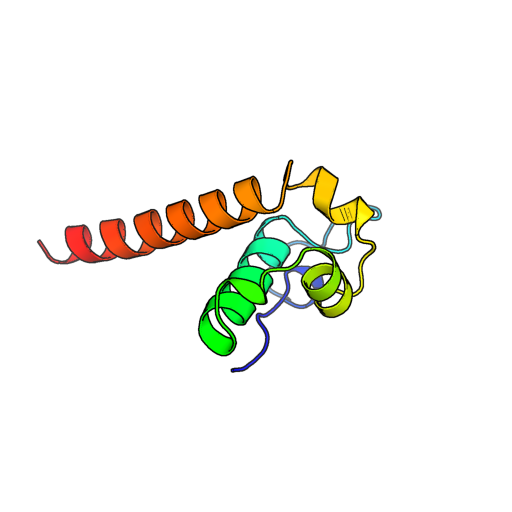 53.34 83 ALA A N 1
ATOM 668 C CA . ALA A 1 83 ? -12.873 16.205 2.768 1.00 53.34 83 ALA A CA 1
ATOM 669 C C . ALA A 1 83 ? -14.382 15.902 2.698 1.00 53.34 83 ALA A C 1
ATOM 671 O O . ALA A 1 83 ? -15.170 16.793 2.390 1.00 53.34 83 ALA A O 1
ATOM 672 N N . ALA A 1 84 ? -14.800 14.677 3.037 1.00 50.09 84 ALA A N 1
ATOM 673 C CA . ALA A 1 84 ? -16.214 14.296 3.056 1.00 50.09 84 ALA A CA 1
ATOM 674 C C . ALA A 1 84 ? -17.026 14.973 4.178 1.00 50.09 84 ALA A C 1
ATOM 676 O O . ALA A 1 84 ? -18.226 15.182 4.009 1.00 50.09 84 ALA A O 1
ATOM 677 N N . ILE A 1 85 ? -16.389 15.333 5.301 1.00 52.34 85 ILE A N 1
ATOM 678 C CA . ILE A 1 85 ? -17.038 16.035 6.422 1.00 52.34 85 ILE A CA 1
ATOM 679 C C . ILE A 1 85 ? -17.157 17.545 6.148 1.00 52.34 85 ILE A C 1
ATOM 681 O O . ILE A 1 85 ? -18.195 18.131 6.442 1.00 52.34 85 ILE A O 1
ATOM 685 N N . ILE A 1 86 ? -16.151 18.178 5.528 1.00 53.50 86 ILE A N 1
ATOM 686 C CA . ILE A 1 86 ? -16.203 19.617 5.192 1.00 53.50 86 ILE A CA 1
ATOM 687 C C . ILE A 1 86 ? -17.186 19.894 4.040 1.00 53.50 86 ILE A C 1
ATOM 689 O O . ILE A 1 86 ? -17.816 20.944 4.013 1.00 53.50 86 ILE A O 1
ATOM 693 N N . ALA A 1 87 ? -17.390 18.943 3.123 1.00 49.94 87 ALA A N 1
ATOM 694 C CA . ALA A 1 87 ? -18.352 19.078 2.023 1.00 49.94 87 ALA A CA 1
ATOM 695 C C . ALA A 1 87 ? -19.838 18.969 2.443 1.00 49.94 87 ALA A C 1
ATOM 697 O O . ALA A 1 87 ? -20.714 19.080 1.588 1.00 49.94 87 ALA A O 1
ATOM 698 N N . GLN A 1 88 ? -20.130 18.737 3.729 1.00 43.25 88 GLN A N 1
ATOM 699 C CA . GLN A 1 88 ? -21.494 18.688 4.281 1.00 43.25 88 GLN A CA 1
ATOM 700 C C . GLN A 1 88 ? -21.788 19.820 5.283 1.00 43.25 88 GLN A C 1
ATOM 702 O O . GLN A 1 88 ? -22.761 19.724 6.030 1.00 43.25 88 GLN A O 1
ATOM 707 N N . SER A 1 89 ? -20.954 20.865 5.334 1.00 39.41 89 SER A N 1
ATOM 708 C CA . SER A 1 89 ? -21.174 22.051 6.181 1.00 39.41 89 SER A CA 1
ATOM 709 C C . SER A 1 89 ? -21.566 23.273 5.361 1.00 39.41 89 SER A C 1
ATOM 711 O O . SER A 1 89 ? -20.927 23.496 4.310 1.00 39.41 89 SER A O 1
#

pLDDT: mean 87.13, std 14.12, range [39.41, 98.31]

Foldseek 3Di:
DPQDQFLCNDPVHDHDPDPDQGDLVLLLSNLVVCCVPPRDVRSDLCNSCVVSVHDSVSVVVNAVDSVRSVVVNVVVVCVVVVVVVVV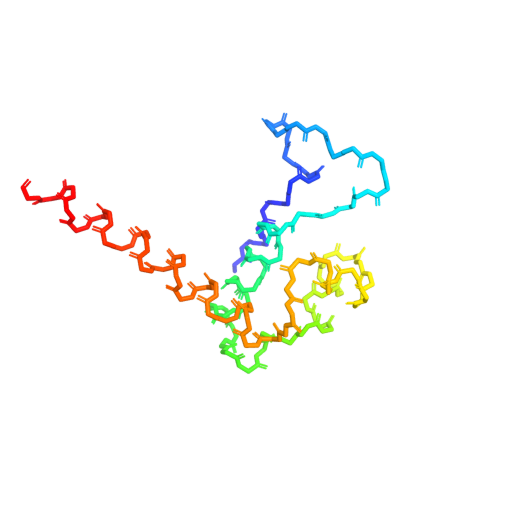VD